Protein AF-A0A0K0DJY9-F1 (afdb_monomer_lite)

InterPro domains:
  IPR000884 Thrombospondin type-1 (TSP1) repeat [PF00090] (16-46)
  IPR000884 Thrombospondin type-1 (TSP1) repeat [PF00090] (65-112)
  IPR000884 Thrombospondin type-1 (TSP1) repeat [PS50092] (61-114)
  IPR000884 Thrombospondin type-1 (TSP1) repeat [SM00209] (15-61)
  IPR000884 Thrombospondin type-1 (TSP1) repeat [SM00209] (64-113)
  IPR036383 Thrombospondin type-1 repeat superfamily [G3DSA:2.20.100.10] (3-60)
  IPR036383 Thrombospondin type-1 repeat superfamily [G3DSA:2.20.100.10] (61-113)
  IPR036383 Thrombospondin type-1 repeat superfamily [SSF82895] (9-56)
  IPR036383 Thrombospondin type-1 repeat superfamily [SSF82895] (61-112)
  IPR052065 Complement and asymmetry regulator [PTHR22906] (10-114)

Organism: Angiostrongylus cantonensis (NCBI:txid6313)

Sequence (121 aa):
LPVECGITCVIPGVWSEWSNWSVCGFLFGSFSQTRIRTCSTIACPGGSFSEARPCVSEQMQAQWGEWGPWSDCSISCGGGTKSRHRICNKACTNCQCLGAAVETQSCNSYPCCEPGPKKRR

pLDDT: mean 83.58, std 13.28, range [43.19, 98.06]

Structure (mmCIF, N/CA/C/O backbone):
data_AF-A0A0K0DJY9-F1
#
_entry.id   AF-A0A0K0DJY9-F1
#
loop_
_atom_site.group_PDB
_atom_site.id
_atom_site.type_symbol
_atom_site.label_atom_id
_atom_site.label_alt_id
_atom_site.label_comp_id
_atom_site.label_asym_id
_atom_site.label_entity_id
_atom_site.label_seq_id
_atom_site.pdbx_PDB_ins_code
_atom_site.Cartn_x
_atom_site.Cartn_y
_atom_site.Cartn_z
_atom_site.occupancy
_atom_site.B_iso_or_equiv
_atom_site.auth_seq_id
_atom_site.auth_comp_id
_atom_site.auth_asym_id
_atom_site.auth_atom_id
_atom_site.pdbx_PDB_model_num
ATOM 1 N N . LEU A 1 1 ? 5.278 -6.627 -58.471 1.00 43.19 1 LEU A N 1
ATOM 2 C CA . LEU A 1 1 ? 5.615 -5.192 -58.619 1.00 43.19 1 LEU A CA 1
ATOM 3 C C . LEU A 1 1 ? 6.926 -4.963 -57.875 1.00 43.19 1 LEU A C 1
ATOM 5 O O . LEU A 1 1 ? 7.035 -5.481 -56.768 1.00 43.19 1 LEU A O 1
ATOM 9 N N . PRO A 1 2 ? 7.944 -4.374 -58.521 1.00 47.91 2 PRO A N 1
ATOM 10 C CA . PRO A 1 2 ? 9.335 -4.470 -58.093 1.00 47.91 2 PRO A CA 1
ATOM 11 C C . PRO A 1 2 ? 9.608 -3.573 -56.883 1.00 47.91 2 PRO A C 1
ATOM 13 O O . PRO A 1 2 ? 9.119 -2.451 -56.802 1.00 47.91 2 PRO A O 1
ATOM 16 N N . VAL A 1 3 ? 10.384 -4.101 -55.942 1.00 51.91 3 VAL A N 1
ATOM 17 C CA . VAL A 1 3 ? 10.936 -3.379 -54.793 1.00 51.91 3 VAL A CA 1
ATOM 18 C C . VAL A 1 3 ? 11.921 -2.333 -55.314 1.00 51.91 3 VAL A C 1
ATOM 20 O O . VAL A 1 3 ? 12.989 -2.686 -55.811 1.00 51.91 3 VAL A O 1
ATOM 23 N N . GLU A 1 4 ? 11.562 -1.052 -55.227 1.00 51.41 4 GLU A N 1
ATOM 24 C CA . GLU A 1 4 ? 12.519 0.035 -55.431 1.00 51.41 4 GLU A CA 1
ATOM 25 C C . GLU A 1 4 ? 13.524 0.031 -54.275 1.00 51.41 4 GLU A C 1
ATOM 27 O O . GLU A 1 4 ? 13.227 0.425 -53.149 1.00 51.41 4 GLU A O 1
ATOM 32 N N . CYS A 1 5 ? 14.727 -0.467 -54.556 1.00 56.12 5 CYS A N 1
ATOM 33 C CA . CYS A 1 5 ? 15.868 -0.395 -53.655 1.00 56.12 5 CYS A CA 1
ATOM 34 C C . CYS A 1 5 ? 16.649 0.887 -53.973 1.00 56.12 5 CYS A C 1
ATOM 36 O O . CYS A 1 5 ? 17.507 0.913 -54.854 1.00 56.12 5 CYS A O 1
ATOM 38 N N . GLY A 1 6 ? 16.305 1.974 -53.283 1.00 54.06 6 GLY A N 1
ATOM 39 C CA . GLY A 1 6 ? 17.045 3.232 -53.326 1.00 54.06 6 GLY A CA 1
ATOM 40 C C . GLY A 1 6 ? 18.276 3.198 -52.414 1.00 54.06 6 GLY A C 1
ATOM 41 O O . GLY A 1 6 ? 18.150 3.324 -51.204 1.00 54.06 6 GLY A O 1
ATOM 42 N N . ILE A 1 7 ? 19.457 3.052 -53.024 1.00 62.75 7 ILE A N 1
ATOM 43 C CA . ILE A 1 7 ? 20.820 3.477 -52.613 1.00 62.75 7 ILE A CA 1
ATOM 44 C C . ILE A 1 7 ? 21.409 2.965 -51.275 1.00 62.75 7 ILE A C 1
ATOM 46 O O . ILE A 1 7 ? 22.631 2.935 -51.149 1.00 62.75 7 ILE A O 1
ATOM 50 N N . THR A 1 8 ? 20.650 2.419 -50.329 1.00 57.34 8 THR A N 1
ATOM 51 C CA . THR A 1 8 ? 21.223 1.633 -49.220 1.00 57.34 8 THR A CA 1
ATOM 52 C C . THR A 1 8 ? 20.372 0.400 -48.938 1.00 57.34 8 THR A C 1
ATOM 54 O O . THR A 1 8 ? 19.204 0.485 -48.568 1.00 57.34 8 THR A O 1
ATOM 57 N N . CYS A 1 9 ? 20.967 -0.785 -49.101 1.00 64.25 9 CYS A N 1
ATOM 58 C CA . CYS A 1 9 ? 20.379 -2.042 -48.644 1.00 64.25 9 CYS A CA 1
ATOM 59 C C . CYS A 1 9 ? 20.466 -2.075 -47.111 1.00 64.25 9 CYS A C 1
ATOM 61 O O . CYS A 1 9 ? 21.381 -2.665 -46.535 1.00 64.25 9 CYS A O 1
ATOM 63 N N . VAL A 1 10 ? 19.573 -1.348 -46.437 1.00 70.00 10 VAL A N 1
ATOM 64 C CA . VAL A 1 10 ? 19.481 -1.385 -44.977 1.00 70.00 10 VAL A CA 1
ATOM 65 C C . VAL A 1 10 ? 18.797 -2.693 -44.613 1.00 70.00 10 VAL A C 1
ATOM 67 O O . VAL A 1 10 ? 17.576 -2.816 -44.677 1.00 70.00 10 VAL A O 1
ATOM 70 N N . ILE A 1 11 ? 19.606 -3.693 -44.271 1.00 76.94 11 ILE A N 1
ATOM 71 C CA . ILE A 1 11 ? 19.103 -4.967 -43.763 1.00 76.94 11 ILE A CA 1
ATOM 72 C C . ILE A 1 11 ? 18.362 -4.670 -42.450 1.00 76.94 11 ILE A C 1
ATOM 74 O O . ILE A 1 11 ? 18.977 -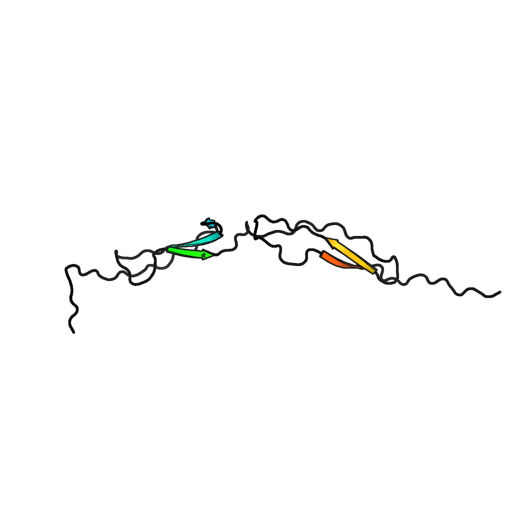4.115 -41.527 1.00 76.94 11 ILE A O 1
ATOM 78 N N . PRO A 1 12 ? 17.059 -5.000 -42.350 1.00 79.69 12 PRO A N 1
ATOM 79 C CA . PRO A 1 12 ? 16.306 -4.772 -41.128 1.00 79.69 12 PRO A CA 1
ATOM 80 C C . PRO A 1 12 ? 16.957 -5.559 -39.992 1.00 79.69 12 PRO A C 1
ATOM 82 O O . PRO A 1 12 ? 17.234 -6.753 -40.112 1.00 79.69 12 PRO A O 1
ATOM 85 N N . GLY A 1 13 ? 17.251 -4.857 -38.904 1.00 85.19 13 GLY A N 1
ATOM 86 C CA . GLY A 1 13 ? 17.864 -5.438 -37.723 1.00 85.19 13 GLY A CA 1
ATOM 87 C C . GLY A 1 13 ? 16.902 -6.350 -36.976 1.00 85.19 13 GLY A C 1
ATOM 88 O O . GLY A 1 13 ? 15.680 -6.262 -37.114 1.00 85.19 13 GLY A O 1
ATOM 89 N N . VAL A 1 14 ? 17.479 -7.207 -36.143 1.00 90.50 14 VAL A N 1
ATOM 90 C CA . VAL A 1 14 ? 16.750 -8.077 -35.225 1.00 90.50 14 VAL A CA 1
ATOM 91 C C . VAL A 1 14 ? 16.930 -7.522 -33.817 1.00 90.50 14 VAL A C 1
ATOM 93 O O . VAL A 1 14 ? 18.031 -7.122 -33.427 1.00 90.50 14 VAL A O 1
ATOM 96 N N . TRP A 1 15 ? 15.835 -7.468 -33.063 1.00 94.06 15 TRP A N 1
ATOM 97 C CA . TRP A 1 15 ? 15.867 -7.082 -31.657 1.00 94.06 15 TRP A CA 1
ATOM 98 C C . TRP A 1 15 ? 16.530 -8.176 -30.818 1.00 94.06 15 TRP A C 1
ATOM 100 O O . TRP A 1 15 ? 16.229 -9.356 -30.990 1.00 94.06 15 TRP A O 1
ATOM 110 N N . SER A 1 16 ? 17.392 -7.781 -29.881 1.00 94.00 16 SER A N 1
ATOM 111 C CA . SER A 1 16 ? 17.840 -8.680 -28.820 1.00 94.00 16 SER A CA 1
ATOM 112 C C . SER A 1 16 ? 16.678 -9.063 -27.901 1.00 94.00 16 SER A C 1
ATOM 114 O O . SER A 1 16 ? 15.646 -8.383 -27.851 1.00 94.00 16 SER A O 1
ATOM 116 N N . GLU A 1 17 ? 16.905 -10.088 -27.080 1.00 94.94 17 GLU A N 1
ATOM 117 C CA . GLU A 1 17 ? 16.091 -10.298 -25.887 1.00 94.94 17 GLU A CA 1
ATOM 118 C C . GLU A 1 17 ? 16.118 -9.055 -24.993 1.00 94.94 17 GLU A C 1
ATOM 120 O O . GLU A 1 17 ? 17.087 -8.282 -24.968 1.00 94.94 17 GLU A O 1
ATOM 125 N N . TRP A 1 18 ? 15.026 -8.860 -24.264 1.00 95.88 18 TRP A N 1
ATOM 126 C CA . TRP A 1 18 ? 14.935 -7.789 -23.286 1.00 95.88 18 TRP A CA 1
ATOM 127 C C . TRP A 1 18 ? 15.866 -8.045 -22.103 1.00 95.88 18 TRP A C 1
ATOM 129 O O . TRP A 1 18 ? 15.994 -9.171 -21.622 1.00 95.88 18 TRP A O 1
ATOM 139 N N . SER A 1 19 ? 16.449 -6.973 -21.568 1.00 95.56 19 SER A N 1
ATOM 140 C CA . SER A 1 19 ? 17.091 -7.024 -20.262 1.00 95.56 19 SER A CA 1
ATOM 141 C C . SER A 1 19 ? 16.078 -7.387 -19.172 1.00 95.56 19 SER A C 1
ATOM 143 O O . SER A 1 19 ? 14.865 -7.192 -19.316 1.00 95.56 19 SER A O 1
ATOM 145 N N . ASN A 1 20 ? 16.593 -7.823 -18.021 1.00 95.38 20 ASN A N 1
ATOM 146 C CA . ASN A 1 20 ? 15.795 -7.831 -16.801 1.00 95.38 20 ASN A CA 1
ATOM 147 C C . ASN A 1 20 ? 15.282 -6.419 -16.484 1.00 95.38 20 ASN A C 1
ATOM 149 O O . ASN A 1 20 ? 15.893 -5.413 -16.866 1.00 95.38 20 ASN A O 1
ATOM 153 N N . TRP A 1 21 ? 14.151 -6.363 -15.783 1.00 91.25 21 TRP A N 1
ATOM 154 C CA . TRP A 1 21 ? 13.616 -5.114 -15.258 1.00 91.25 21 TRP A CA 1
ATOM 155 C C . TRP A 1 21 ? 14.570 -4.529 -14.220 1.00 91.25 21 TRP A C 1
ATOM 157 O O . TRP A 1 21 ? 15.081 -5.248 -13.360 1.00 91.25 21 TRP A O 1
ATOM 167 N N . SER A 1 22 ? 14.788 -3.218 -14.296 1.00 88.81 22 SER A N 1
ATOM 168 C CA . SER A 1 22 ? 15.480 -2.481 -13.249 1.00 88.81 22 SER A CA 1
ATOM 169 C C . SER A 1 22 ? 14.681 -2.497 -11.944 1.00 88.81 22 SER A C 1
ATOM 171 O O . SER A 1 22 ? 13.489 -2.826 -11.906 1.00 88.81 22 SER A O 1
ATOM 173 N N . VAL A 1 23 ? 15.354 -2.149 -10.847 1.00 8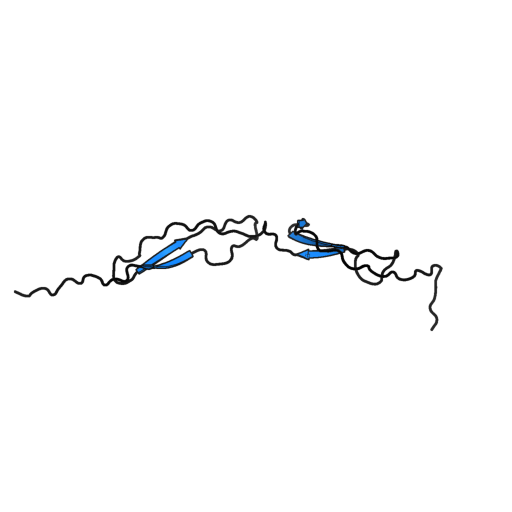3.94 23 VAL A N 1
ATOM 174 C CA . VAL A 1 23 ? 14.686 -1.932 -9.562 1.00 83.94 23 VAL A CA 1
ATOM 175 C C . VAL A 1 23 ? 13.648 -0.814 -9.682 1.00 83.94 23 VAL A C 1
ATOM 177 O O . VAL A 1 23 ? 13.787 0.101 -10.492 1.00 83.94 23 VAL A O 1
ATOM 180 N N . CYS A 1 24 ? 12.593 -0.890 -8.873 1.00 84.81 24 CYS A N 1
ATOM 181 C CA . CYS A 1 24 ? 11.535 0.115 -8.876 1.00 84.81 24 CYS A CA 1
ATOM 182 C C . CYS A 1 24 ? 12.097 1.470 -8.418 1.00 84.81 24 CYS A C 1
ATOM 184 O O . CYS A 1 24 ? 12.499 1.611 -7.263 1.00 84.81 24 CYS A O 1
ATOM 186 N N . GLY A 1 25 ? 12.144 2.446 -9.325 1.00 79.56 25 GLY A N 1
ATOM 187 C CA . GLY A 1 25 ? 12.733 3.763 -9.087 1.00 79.56 25 GLY A CA 1
ATOM 188 C C . GLY A 1 25 ? 11.718 4.889 -9.245 1.00 79.56 25 GLY A C 1
ATOM 189 O O . GLY A 1 25 ? 10.699 4.729 -9.913 1.00 79.56 25 GLY A O 1
ATOM 190 N N . PHE A 1 26 ? 11.992 6.043 -8.638 1.00 71.88 26 PHE A N 1
ATOM 191 C CA . PHE A 1 26 ? 11.164 7.238 -8.795 1.00 71.88 26 PHE A CA 1
ATOM 192 C C . PHE A 1 26 ? 11.596 8.015 -10.044 1.00 71.88 26 PHE A C 1
ATOM 194 O O . PHE A 1 26 ? 12.658 8.636 -10.055 1.00 71.88 26 PHE A O 1
ATOM 201 N N . LEU A 1 27 ? 10.783 7.977 -11.101 1.00 74.06 27 LEU A N 1
ATOM 202 C CA . LEU A 1 27 ? 11.026 8.686 -12.360 1.00 74.06 27 LEU A CA 1
ATOM 203 C C . LEU A 1 27 ? 9.742 9.394 -12.807 1.00 74.06 27 LEU A C 1
ATOM 205 O O . LEU A 1 27 ? 8.655 8.825 -12.762 1.00 74.06 27 LEU A O 1
ATOM 209 N N . PHE A 1 28 ? 9.861 10.649 -13.248 1.00 67.00 28 PHE A N 1
ATOM 210 C CA . PHE A 1 28 ? 8.730 11.448 -13.749 1.00 67.00 28 PHE A CA 1
ATOM 211 C C . PHE A 1 28 ? 7.523 11.496 -12.791 1.00 67.00 28 PHE A C 1
ATOM 213 O O . PHE A 1 28 ? 6.374 11.370 -13.205 1.00 67.00 28 PHE A O 1
ATOM 220 N N . GLY A 1 29 ? 7.778 11.646 -11.487 1.00 67.06 29 GLY A N 1
ATOM 221 C CA . GLY A 1 29 ? 6.719 11.795 -10.482 1.00 67.06 29 GLY A CA 1
ATOM 222 C C . GLY A 1 29 ? 6.000 10.501 -10.086 1.00 67.06 29 GLY A C 1
ATOM 223 O O . GLY A 1 29 ? 5.091 10.551 -9.260 1.00 67.06 29 GLY A O 1
ATOM 224 N N . SER A 1 30 ? 6.393 9.346 -10.634 1.00 72.75 30 SER A N 1
ATOM 225 C CA . SER A 1 30 ? 5.816 8.042 -10.293 1.00 72.75 30 SER A CA 1
ATOM 226 C C . SER A 1 30 ? 6.893 6.966 -10.156 1.00 72.75 30 SER A C 1
ATOM 228 O O . SER A 1 30 ? 8.017 7.110 -10.637 1.00 72.75 30 SER A O 1
ATOM 230 N N . PHE A 1 31 ? 6.571 5.881 -9.457 1.00 77.88 31 PHE A N 1
ATOM 231 C CA . PHE A 1 31 ? 7.472 4.739 -9.375 1.00 77.88 31 PHE A CA 1
ATOM 232 C C . PHE A 1 31 ? 7.348 3.888 -10.641 1.00 77.88 31 PHE A C 1
ATOM 234 O O . PHE A 1 31 ? 6.263 3.404 -10.975 1.00 77.88 31 PHE A O 1
ATOM 241 N N . SER A 1 32 ? 8.459 3.706 -11.352 1.00 86.81 32 SER A N 1
ATOM 242 C CA . SER A 1 32 ? 8.521 2.897 -12.568 1.00 86.81 32 SER A CA 1
ATOM 243 C C . SER A 1 32 ? 9.771 2.022 -12.613 1.00 86.81 32 SER A C 1
ATOM 245 O O . SER A 1 32 ? 10.815 2.337 -12.043 1.00 86.81 32 SER A O 1
ATOM 247 N N . GLN A 1 33 ? 9.627 0.879 -13.278 1.00 89.94 33 GLN A N 1
ATOM 248 C CA . GLN A 1 33 ? 10.730 0.011 -13.678 1.00 89.94 33 GLN A CA 1
ATOM 249 C C . GLN A 1 33 ? 10.953 0.202 -15.167 1.00 89.94 33 GLN A C 1
ATOM 251 O O . GLN A 1 33 ? 10.000 0.387 -15.927 1.00 89.94 33 GLN A O 1
ATOM 256 N N . THR A 1 34 ? 12.204 0.098 -15.582 1.00 91.69 34 THR A N 1
ATOM 257 C CA . THR A 1 34 ? 12.618 0.215 -16.977 1.00 91.69 34 THR A CA 1
ATOM 258 C C . THR A 1 34 ? 13.406 -1.013 -17.402 1.00 91.69 34 THR A C 1
ATOM 260 O O . THR A 1 34 ? 14.097 -1.641 -16.599 1.00 91.69 34 THR A O 1
ATOM 263 N N . ARG A 1 35 ? 13.303 -1.370 -18.676 1.00 94.62 35 ARG A N 1
ATOM 264 C CA . ARG A 1 35 ? 14.158 -2.378 -19.305 1.00 94.62 35 ARG A CA 1
ATOM 265 C C . ARG A 1 35 ? 14.569 -1.917 -20.690 1.00 94.62 35 ARG A C 1
ATOM 267 O O . ARG A 1 35 ? 13.891 -1.084 -21.295 1.00 94.62 35 ARG A O 1
ATOM 274 N N . ILE A 1 36 ? 15.672 -2.464 -21.183 1.00 94.94 36 ILE A N 1
ATOM 275 C CA . ILE A 1 36 ? 16.244 -2.098 -22.478 1.00 94.94 36 ILE A CA 1
ATOM 276 C C . ILE A 1 36 ? 16.525 -3.331 -23.333 1.00 94.94 36 ILE A C 1
ATOM 278 O O . ILE A 1 36 ? 16.693 -4.436 -22.821 1.00 94.94 36 ILE A O 1
ATOM 282 N N . ARG A 1 37 ? 16.589 -3.130 -24.644 1.00 94.88 37 ARG A N 1
ATOM 283 C CA . ARG A 1 37 ? 17.047 -4.109 -25.636 1.00 94.88 37 ARG A CA 1
ATOM 284 C C . ARG A 1 37 ? 17.872 -3.396 -26.699 1.00 94.88 37 ARG A C 1
ATOM 286 O O . ARG A 1 37 ? 17.723 -2.188 -26.886 1.00 94.88 37 ARG A O 1
ATOM 293 N N . THR A 1 38 ? 18.721 -4.123 -27.409 1.00 93.31 38 THR A N 1
ATOM 294 C CA . THR A 1 38 ? 19.553 -3.564 -28.480 1.00 93.31 38 THR A CA 1
ATOM 295 C C . THR A 1 38 ? 19.067 -4.030 -29.846 1.00 93.31 38 THR A C 1
ATOM 297 O O . THR A 1 38 ? 18.482 -5.103 -29.991 1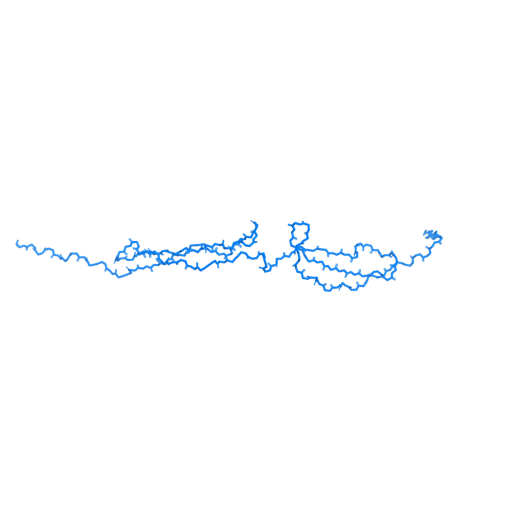.00 93.31 38 THR A O 1
ATOM 300 N N . CYS A 1 39 ? 19.274 -3.189 -30.857 1.00 92.94 39 CYS A N 1
ATOM 301 C CA . CYS A 1 39 ? 19.057 -3.559 -32.250 1.00 92.94 39 CYS A CA 1
ATOM 302 C C . CYS A 1 39 ? 20.396 -4.006 -32.842 1.00 92.94 39 CYS A C 1
ATOM 304 O O . CYS A 1 39 ? 21.416 -3.353 -32.619 1.00 92.94 39 CYS A O 1
ATOM 306 N N . SER A 1 40 ? 20.401 -5.110 -33.591 1.00 90.19 40 SER A N 1
ATOM 307 C CA . SER A 1 40 ? 21.616 -5.603 -34.252 1.00 90.19 40 SER A CA 1
ATOM 308 C C . SER A 1 40 ? 22.126 -4.674 -35.363 1.00 90.19 40 SER A C 1
ATOM 310 O O . SER A 1 40 ? 23.289 -4.758 -35.752 1.00 90.19 40 SER A O 1
ATOM 312 N N . THR A 1 41 ? 21.267 -3.792 -35.876 1.00 85.50 41 THR A N 1
ATOM 313 C CA . THR A 1 41 ? 21.602 -2.760 -36.863 1.00 85.50 41 THR A CA 1
ATOM 314 C C . THR A 1 41 ? 21.052 -1.401 -36.417 1.00 85.50 41 THR A C 1
ATOM 316 O O . THR A 1 41 ? 20.585 -1.231 -35.293 1.00 85.50 41 THR A O 1
ATOM 319 N N . ILE A 1 42 ? 21.107 -0.403 -37.295 1.00 81.06 42 ILE A N 1
ATOM 320 C CA . ILE A 1 42 ? 20.580 0.941 -37.025 1.00 81.06 42 ILE A CA 1
ATOM 321 C C . ILE A 1 42 ? 19.055 1.052 -37.197 1.00 81.06 42 ILE A C 1
ATOM 323 O O . ILE A 1 42 ? 18.482 2.071 -36.821 1.00 81.06 42 ILE A O 1
ATOM 327 N N . ALA A 1 43 ? 18.392 0.039 -37.769 1.00 84.50 43 ALA A N 1
ATOM 328 C CA . ALA A 1 43 ? 16.967 0.090 -38.091 1.00 84.50 43 ALA A CA 1
ATOM 329 C C . ALA A 1 43 ? 16.288 -1.260 -37.824 1.00 84.50 43 ALA A C 1
ATOM 331 O O . ALA A 1 43 ? 16.372 -2.179 -38.638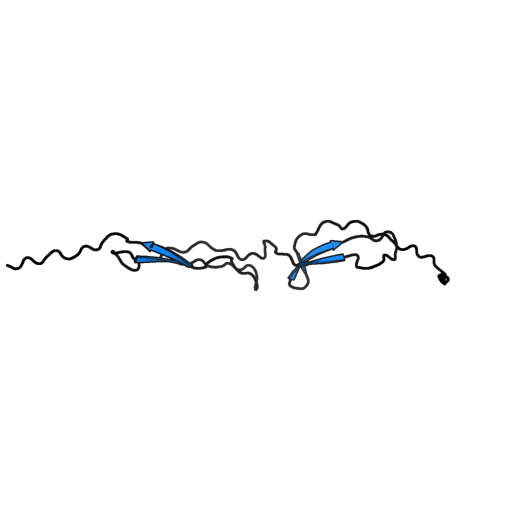 1.00 84.50 43 ALA A O 1
ATOM 332 N N . CYS A 1 44 ? 15.585 -1.365 -36.695 1.00 88.00 44 CYS A N 1
ATOM 333 C CA . CYS A 1 44 ? 14.733 -2.509 -36.373 1.00 88.00 44 CYS A CA 1
ATOM 334 C C . CYS A 1 44 ? 13.253 -2.152 -36.608 1.00 88.00 44 CYS A C 1
ATOM 336 O O . CYS A 1 44 ? 12.820 -1.063 -36.219 1.00 88.00 44 CYS A O 1
ATOM 338 N N . PRO A 1 45 ? 12.455 -3.045 -37.217 1.00 85.31 45 PRO A N 1
ATOM 339 C CA . PRO A 1 45 ? 11.041 -2.790 -37.454 1.00 85.31 45 PRO A CA 1
ATOM 340 C C . PRO A 1 45 ? 10.261 -2.789 -36.134 1.00 85.31 45 PRO A C 1
ATOM 342 O O . PRO A 1 45 ? 10.313 -3.752 -35.372 1.00 85.31 45 PRO A O 1
ATOM 345 N N . GLY A 1 46 ? 9.504 -1.715 -35.899 1.00 81.69 46 GLY A N 1
ATOM 346 C CA . GLY A 1 46 ? 8.533 -1.607 -34.810 1.00 81.69 46 GLY A CA 1
ATOM 347 C C . GLY A 1 46 ? 9.130 -1.504 -33.396 1.00 81.69 46 GLY A C 1
ATOM 348 O O . GLY A 1 46 ? 9.935 -2.322 -32.948 1.00 81.69 46 GLY A O 1
ATOM 349 N N . GLY A 1 47 ? 8.644 -0.520 -32.640 1.00 83.31 47 GLY A N 1
ATOM 350 C CA . GLY A 1 47 ? 8.905 -0.381 -31.206 1.00 83.31 47 GLY A CA 1
ATOM 351 C C . GLY A 1 47 ? 10.167 0.403 -30.842 1.00 83.31 47 GLY A C 1
ATOM 352 O O . GLY A 1 47 ? 10.863 0.955 -31.689 1.00 83.31 47 GLY A O 1
ATOM 353 N N . SER A 1 48 ? 10.431 0.471 -29.539 1.00 89.25 48 SER A N 1
ATOM 354 C CA . SER A 1 48 ? 11.522 1.231 -28.924 1.00 89.25 48 SER A CA 1
ATOM 355 C C . SER A 1 48 ? 12.609 0.310 -28.356 1.00 89.25 48 SER A C 1
ATOM 357 O O . SER A 1 48 ? 12.387 -0.882 -28.116 1.00 89.25 48 SER A O 1
ATOM 359 N N . PHE A 1 49 ? 13.793 0.879 -28.113 1.00 92.44 49 PHE A N 1
ATOM 360 C CA . PHE A 1 49 ? 14.892 0.214 -27.396 1.00 92.44 49 PHE A CA 1
ATOM 361 C C . PHE A 1 49 ? 14.685 0.194 -25.871 1.00 92.44 49 PHE A C 1
ATOM 363 O O . PHE A 1 49 ? 15.429 -0.471 -25.158 1.00 92.44 49 PHE A O 1
ATOM 370 N N . SER A 1 50 ? 13.692 0.936 -25.372 1.00 92.75 50 SER A N 1
ATOM 371 C CA . SER A 1 50 ? 13.394 1.117 -23.951 1.00 92.75 50 SER A CA 1
ATOM 372 C C . SER A 1 50 ? 11.899 0.971 -23.698 1.00 92.75 50 SER A C 1
ATOM 374 O O . SER A 1 50 ? 11.081 1.463 -24.481 1.00 92.75 50 SER A O 1
ATOM 376 N N . GLU A 1 51 ? 11.557 0.307 -22.601 1.00 92.88 51 GLU A N 1
ATOM 377 C CA . GLU A 1 51 ? 10.193 0.134 -22.114 1.00 92.88 51 GLU A CA 1
ATOM 378 C C . GLU A 1 51 ? 10.137 0.481 -20.625 1.00 92.88 51 GLU A C 1
ATOM 380 O O . GLU A 1 51 ? 11.041 0.133 -19.860 1.00 92.88 51 GLU A O 1
ATOM 385 N N . ALA A 1 52 ? 9.061 1.153 -20.216 1.00 90.38 52 ALA A N 1
ATOM 386 C CA . ALA A 1 52 ? 8.802 1.516 -18.832 1.00 90.38 52 ALA A CA 1
ATOM 387 C C . ALA A 1 52 ? 7.429 1.000 -18.400 1.00 90.38 52 ALA A C 1
ATOM 389 O O . ALA A 1 52 ? 6.467 1.063 -19.166 1.00 90.38 52 ALA A O 1
ATOM 390 N N . ARG A 1 53 ? 7.329 0.535 -17.154 1.00 88.81 53 ARG A N 1
ATOM 391 C CA . ARG A 1 53 ? 6.055 0.151 -16.540 1.00 88.81 53 ARG A CA 1
ATOM 392 C C . ARG A 1 53 ? 5.949 0.677 -15.109 1.00 88.81 53 ARG A C 1
ATOM 394 O O . ARG A 1 53 ? 6.978 0.771 -14.432 1.00 88.81 53 ARG A O 1
ATOM 401 N N . PRO A 1 54 ? 4.736 0.985 -14.623 1.00 85.25 54 PRO A N 1
ATOM 402 C CA . PRO A 1 54 ? 4.534 1.333 -13.224 1.00 85.25 54 PRO A CA 1
ATOM 403 C C . PRO A 1 54 ? 4.877 0.149 -12.315 1.00 85.25 54 PRO A C 1
ATOM 405 O O . PRO A 1 54 ? 4.685 -1.015 -12.677 1.00 85.25 54 PRO A O 1
ATOM 408 N N . CYS A 1 55 ? 5.380 0.450 -11.123 1.00 80.06 55 CYS A N 1
ATOM 409 C CA . CYS A 1 55 ? 5.704 -0.539 -10.101 1.00 80.06 55 CYS A CA 1
ATOM 410 C C . CYS A 1 55 ? 5.339 -0.028 -8.709 1.00 80.06 55 CYS A C 1
ATOM 412 O O . CYS A 1 55 ? 5.284 1.175 -8.466 1.00 80.06 55 CYS A O 1
ATOM 414 N N . VAL A 1 56 ? 5.124 -0.960 -7.781 1.00 70.44 56 VAL A N 1
ATOM 415 C CA . VAL A 1 56 ? 4.965 -0.651 -6.359 1.00 70.44 56 VAL A CA 1
ATOM 416 C C . VAL A 1 56 ? 6.300 -0.945 -5.683 1.00 70.44 56 VAL A C 1
ATOM 418 O O . VAL A 1 56 ? 6.720 -2.099 -5.624 1.00 70.44 56 VAL A O 1
ATOM 421 N N . SER A 1 57 ? 6.995 0.099 -5.231 1.00 65.81 57 SER A N 1
ATOM 422 C CA . SER A 1 57 ? 8.185 -0.052 -4.385 1.00 65.81 57 SER A CA 1
ATOM 423 C C . SER A 1 57 ? 7.753 -0.362 -2.952 1.00 65.81 57 SER A C 1
ATOM 425 O O . SER A 1 57 ? 6.714 0.125 -2.508 1.00 65.81 57 SER A O 1
ATOM 427 N N . GLU A 1 58 ? 8.565 -1.097 -2.191 1.00 56.97 58 GLU A N 1
ATOM 428 C CA . GLU A 1 58 ? 8.354 -1.235 -0.741 1.00 56.97 58 GLU A CA 1
ATOM 429 C C . GLU A 1 58 ? 8.427 0.119 -0.020 1.00 56.97 58 GLU A C 1
ATOM 431 O O . GLU A 1 58 ? 7.729 0.342 0.964 1.00 56.97 58 GLU A O 1
ATOM 436 N N . GLN A 1 59 ? 9.160 1.087 -0.583 1.00 57.84 59 GLN A N 1
ATOM 437 C CA . GLN A 1 59 ? 9.168 2.479 -0.113 1.00 57.84 59 GLN A CA 1
ATOM 438 C C . GLN A 1 59 ? 7.834 3.212 -0.353 1.00 57.84 59 GLN A C 1
ATOM 440 O O . GLN A 1 59 ? 7.627 4.314 0.148 1.00 57.84 59 GLN A O 1
ATOM 445 N N . MET A 1 60 ? 6.928 2.605 -1.120 1.00 58.94 60 MET A N 1
ATOM 446 C CA . MET A 1 60 ? 5.596 3.109 -1.445 1.00 58.94 60 MET A CA 1
ATOM 447 C C . MET A 1 60 ? 4.492 2.320 -0.721 1.00 58.94 60 MET A C 1
ATOM 449 O O . MET A 1 60 ? 3.313 2.425 -1.060 1.00 58.94 60 MET A O 1
ATOM 453 N N . GLN A 1 61 ? 4.843 1.519 0.285 1.00 65.38 61 GLN A N 1
ATOM 454 C CA . GLN A 1 61 ? 3.852 0.880 1.138 1.00 65.38 61 GLN A CA 1
ATOM 455 C C . GLN A 1 61 ? 3.615 1.754 2.365 1.00 65.38 61 GLN A C 1
ATOM 457 O O . GLN A 1 61 ? 4.525 2.031 3.144 1.00 65.38 61 GLN A O 1
ATOM 462 N N . ALA A 1 62 ? 2.374 2.212 2.541 1.00 76.62 62 ALA A N 1
ATOM 463 C CA . ALA A 1 62 ? 1.985 2.744 3.834 1.00 76.62 62 ALA A CA 1
ATOM 464 C C . ALA A 1 62 ? 1.903 1.570 4.809 1.00 76.62 62 ALA A C 1
ATOM 466 O O . ALA A 1 62 ? 1.220 0.576 4.548 1.00 76.62 62 ALA A O 1
ATOM 467 N N . GLN A 1 63 ? 2.622 1.687 5.915 1.00 84.31 63 GLN A N 1
ATOM 468 C CA . GLN A 1 63 ? 2.674 0.650 6.929 1.00 84.31 63 GLN A CA 1
ATOM 469 C C . GLN A 1 63 ? 1.749 1.020 8.076 1.00 84.31 63 GLN A C 1
ATOM 471 O O . GLN A 1 63 ? 1.624 2.184 8.462 1.00 84.31 63 GLN A O 1
ATOM 476 N N . TRP A 1 64 ? 1.087 0.017 8.637 1.00 90.25 64 TRP A N 1
ATOM 477 C CA . TRP A 1 64 ? 0.379 0.215 9.888 1.00 90.25 64 TRP A CA 1
ATOM 478 C C . TRP A 1 64 ? 1.390 0.449 11.005 1.00 90.25 64 TRP A C 1
ATOM 480 O O . TRP A 1 64 ? 2.323 -0.333 11.172 1.00 90.25 64 TRP A O 1
ATOM 490 N N . GLY A 1 65 ? 1.184 1.513 11.775 1.00 91.19 65 GLY A N 1
ATOM 491 C CA . GLY A 1 65 ? 1.795 1.638 13.088 1.00 91.19 65 GLY A CA 1
ATOM 492 C C . GLY A 1 65 ? 1.256 0.576 14.045 1.00 91.19 65 GLY A C 1
ATOM 493 O O . GLY A 1 65 ? 0.340 -0.190 13.717 1.00 91.19 65 GLY A O 1
ATOM 494 N N . GLU A 1 66 ? 1.815 0.549 15.250 1.00 94.62 66 GLU A N 1
ATOM 495 C CA . GLU A 1 66 ? 1.324 -0.336 16.298 1.00 94.62 66 GLU A CA 1
ATOM 496 C C . GLU A 1 66 ? -0.146 -0.051 16.626 1.00 94.62 66 GLU A C 1
ATOM 498 O O . GLU A 1 66 ? -0.652 1.070 16.493 1.00 94.62 66 GLU A O 1
ATOM 503 N N . TRP A 1 67 ? -0.847 -1.101 17.048 1.00 96.88 67 TRP A N 1
ATOM 504 C CA . TRP A 1 67 ? -2.184 -0.945 17.591 1.00 96.88 67 TRP A CA 1
ATOM 505 C C . TRP A 1 67 ? -2.119 -0.175 18.904 1.00 96.88 67 TRP A C 1
ATOM 507 O O . TRP A 1 67 ? -1.379 -0.542 19.814 1.00 96.88 67 TRP A O 1
ATOM 517 N N . GLY A 1 68 ? -2.960 0.847 19.019 1.00 97.19 68 GLY A N 1
ATOM 518 C CA . GLY A 1 68 ? -3.249 1.477 20.293 1.00 97.19 68 GLY A CA 1
ATOM 519 C C . GLY A 1 68 ? -3.900 0.498 21.278 1.00 97.19 68 GLY A C 1
ATOM 520 O O . GLY A 1 68 ? -4.322 -0.606 20.900 1.00 97.19 68 GLY A O 1
ATOM 521 N N . PRO A 1 69 ? -4.008 0.901 22.553 1.00 97.25 69 PRO A N 1
ATOM 522 C CA . PRO A 1 69 ? -4.666 0.088 23.562 1.00 97.25 69 PRO A CA 1
ATOM 523 C C . PRO A 1 69 ? -6.137 -0.150 23.204 1.00 97.25 69 PRO A C 1
ATOM 525 O O . PRO A 1 69 ? -6.772 0.635 22.494 1.00 97.25 69 PRO A O 1
ATOM 528 N N . TRP A 1 70 ? -6.685 -1.249 23.719 1.00 97.81 70 TRP A N 1
ATOM 529 C CA . TRP A 1 70 ? -8.127 -1.466 23.698 1.00 97.81 70 TRP A CA 1
ATOM 530 C C . TRP A 1 70 ? -8.826 -0.426 24.570 1.00 97.81 70 TRP A C 1
ATOM 532 O O . TRP A 1 70 ? -8.358 -0.125 25.666 1.00 97.81 70 TRP A O 1
ATOM 542 N N . SER A 1 71 ? -9.963 0.077 24.099 1.00 97.44 71 SER A N 1
ATOM 543 C CA . SER A 1 71 ? -10.892 0.841 24.920 1.00 97.44 71 SER A CA 1
ATOM 544 C C . SER A 1 71 ? -11.433 -0.016 26.061 1.00 97.44 71 SER A C 1
ATOM 546 O O . SER A 1 71 ? -11.431 -1.253 25.996 1.00 97.44 71 SER A O 1
ATOM 548 N N . ASP A 1 72 ? -12.008 0.653 27.053 1.00 96.94 72 ASP A N 1
ATOM 549 C CA . ASP A 1 72 ? -12.869 -0.017 28.015 1.00 96.94 72 ASP A CA 1
ATOM 550 C C . ASP A 1 72 ? -14.036 -0.709 27.304 1.00 96.94 72 ASP A C 1
ATOM 552 O O . ASP A 1 72 ? -14.460 -0.331 26.202 1.00 96.94 72 ASP A O 1
ATOM 556 N N . CYS A 1 73 ? -14.538 -1.766 27.938 1.00 96.94 73 CYS A N 1
ATOM 557 C CA . CYS A 1 73 ? -15.733 -2.435 27.460 1.00 96.94 73 CYS A CA 1
ATOM 558 C C . CYS A 1 73 ? -16.938 -1.512 27.655 1.00 96.94 73 CYS A C 1
ATOM 560 O O . CYS A 1 73 ? -17.127 -0.964 28.738 1.00 96.94 73 CYS A O 1
ATOM 562 N N . SER A 1 74 ? -17.775 -1.385 26.627 1.00 96.69 74 SER A N 1
ATOM 563 C CA . SER A 1 74 ? -18.987 -0.548 26.663 1.00 96.69 74 SER A CA 1
ATOM 564 C C . SER A 1 74 ? -19.933 -0.869 27.820 1.00 96.69 74 SER A C 1
ATOM 566 O O . SER A 1 74 ? -20.600 0.032 28.322 1.00 96.69 74 SER A O 1
ATOM 568 N N . ILE A 1 75 ? -19.985 -2.130 28.257 1.00 93.31 75 ILE A N 1
ATOM 569 C CA . ILE A 1 75 ? -20.748 -2.551 29.432 1.00 93.31 75 ILE A CA 1
ATOM 570 C C . ILE A 1 75 ? -19.934 -3.506 30.294 1.00 93.31 75 ILE A C 1
ATOM 572 O O . ILE A 1 75 ? -19.083 -4.253 29.811 1.00 93.31 75 ILE A O 1
ATOM 576 N N . SER A 1 76 ? -20.209 -3.489 31.594 1.00 93.50 76 SER A N 1
ATOM 577 C CA . SER A 1 76 ? -19.508 -4.293 32.593 1.00 93.50 76 SER A CA 1
ATOM 578 C C . SER A 1 76 ? -20.094 -5.689 32.788 1.00 93.50 76 SER A C 1
ATOM 580 O O . SER A 1 76 ? -19.571 -6.417 33.614 1.00 93.50 76 SER A O 1
ATOM 582 N N . CYS A 1 77 ? -21.164 -6.077 32.094 1.00 91.56 77 CYS A N 1
ATOM 583 C CA . CYS A 1 77 ? -21.761 -7.416 32.127 1.00 91.56 77 CYS A CA 1
ATOM 584 C C . CYS A 1 77 ? -22.783 -7.545 30.989 1.00 91.56 77 CYS A C 1
ATOM 586 O O . CYS A 1 77 ? -23.197 -6.540 30.421 1.00 91.56 77 CYS A O 1
ATOM 588 N N . GLY A 1 78 ? -23.210 -8.763 30.662 1.00 91.62 78 GLY A N 1
ATOM 589 C CA . GLY A 1 78 ? -24.245 -9.027 29.657 1.00 91.62 78 GLY A CA 1
ATOM 590 C C . GLY A 1 78 ? -23.762 -8.986 28.203 1.00 91.62 78 GLY A C 1
ATOM 591 O O . GLY A 1 78 ? -24.581 -9.122 27.301 1.00 91.62 78 GLY A O 1
ATOM 592 N N . GLY A 1 79 ? -22.452 -8.852 27.970 1.00 94.88 79 GLY A N 1
ATOM 593 C CA . GLY A 1 79 ? -21.835 -8.825 26.643 1.00 94.88 79 GLY A CA 1
ATOM 594 C C . GLY A 1 79 ? -21.746 -7.425 26.034 1.00 94.88 79 GLY A C 1
ATOM 595 O O . GLY A 1 79 ? -22.698 -6.926 25.445 1.00 94.88 79 GLY A O 1
ATOM 596 N N . GLY A 1 80 ? -20.570 -6.810 26.129 1.00 95.69 80 GLY A N 1
ATOM 597 C CA . GLY A 1 80 ? -20.241 -5.538 25.491 1.00 95.69 80 GLY A CA 1
ATOM 598 C C . GLY A 1 80 ? -19.263 -5.671 24.334 1.00 95.69 80 GLY A C 1
ATOM 599 O O . GLY A 1 80 ? -18.827 -6.759 23.960 1.00 95.69 80 GLY A O 1
ATOM 600 N N . THR A 1 81 ? -18.871 -4.525 23.795 1.00 97.38 81 THR A N 1
ATOM 601 C CA . THR A 1 81 ? -17.799 -4.381 22.804 1.00 97.38 81 THR A CA 1
ATOM 602 C C . THR A 1 81 ? -16.726 -3.413 23.280 1.00 97.38 81 THR A C 1
ATOM 604 O O . THR A 1 81 ? -17.031 -2.416 23.939 1.00 97.38 81 THR A O 1
ATOM 607 N N . LYS A 1 82 ? -15.484 -3.693 22.890 1.00 97.81 82 LYS A N 1
ATOM 608 C CA . LYS A 1 82 ? -14.323 -2.809 23.003 1.00 97.81 82 LYS A CA 1
ATOM 609 C C . LYS A 1 82 ? -13.694 -2.624 21.628 1.00 97.81 82 LYS A C 1
ATOM 611 O O . LYS A 1 82 ? -13.802 -3.508 20.774 1.00 97.81 82 LYS A O 1
ATOM 616 N N . SER A 1 83 ? -13.023 -1.503 21.411 1.00 97.81 83 SER A N 1
ATOM 617 C CA . SER A 1 83 ? -12.357 -1.197 20.145 1.00 97.81 83 SER A CA 1
ATOM 618 C C . SER A 1 83 ? -10.929 -0.726 20.352 1.00 97.81 83 SER A C 1
ATOM 620 O O . SER A 1 83 ? -10.596 -0.170 21.392 1.00 97.81 83 SER A O 1
ATOM 622 N N . ARG A 1 84 ? -10.079 -0.932 19.351 1.00 98.06 84 ARG A N 1
ATOM 623 C CA . ARG A 1 84 ? -8.743 -0.335 19.283 1.00 98.06 84 ARG A CA 1
ATOM 624 C C . ARG A 1 84 ? -8.504 0.278 17.913 1.00 98.06 84 ARG A C 1
ATOM 626 O O . ARG A 1 84 ? -9.135 -0.113 16.931 1.00 98.06 84 ARG A O 1
ATOM 633 N N . HIS A 1 85 ? -7.577 1.226 17.860 1.00 97.19 85 HIS A N 1
ATOM 634 C CA . HIS A 1 85 ? -7.237 1.980 16.656 1.00 97.19 85 HIS A CA 1
ATOM 635 C C . HIS A 1 85 ? -5.745 1.867 16.359 1.00 97.19 85 HIS A C 1
ATOM 637 O O . HIS A 1 85 ? -4.940 1.743 17.277 1.00 97.19 85 HIS A O 1
ATOM 643 N N . ARG A 1 86 ? -5.371 1.939 15.084 1.00 96.38 86 ARG A N 1
ATOM 644 C CA . ARG A 1 86 ? -3.977 2.047 14.633 1.00 96.38 86 ARG A CA 1
ATOM 645 C C . ARG A 1 86 ? -3.844 3.167 13.614 1.00 96.38 86 ARG A C 1
ATOM 647 O O . ARG A 1 86 ? -4.794 3.477 12.895 1.00 96.38 86 ARG A O 1
ATOM 654 N N . ILE A 1 87 ? -2.661 3.763 13.542 1.00 92.06 87 ILE A N 1
ATOM 655 C CA . ILE A 1 87 ? -2.379 4.873 12.629 1.00 92.06 87 ILE A CA 1
ATOM 656 C C . ILE A 1 87 ? -1.700 4.329 11.373 1.00 92.06 87 ILE A C 1
ATOM 658 O O . ILE A 1 87 ? -0.845 3.450 11.446 1.00 92.06 87 ILE A O 1
ATOM 662 N N . CYS A 1 88 ? -2.103 4.836 10.209 1.00 88.94 88 CYS A N 1
ATOM 663 C CA . CYS A 1 88 ? -1.464 4.504 8.944 1.00 88.94 88 CYS A CA 1
ATOM 664 C C . CYS A 1 88 ? -0.266 5.433 8.709 1.00 88.94 88 CYS A C 1
ATOM 666 O O . CYS A 1 88 ? -0.448 6.622 8.435 1.00 88.94 88 CYS A O 1
ATOM 668 N N . ASN A 1 89 ? 0.946 4.889 8.792 1.00 86.69 89 ASN A N 1
ATOM 669 C CA . ASN A 1 89 ? 2.183 5.617 8.546 1.00 86.69 89 ASN A CA 1
ATOM 670 C C . ASN A 1 89 ? 2.435 5.670 7.038 1.00 86.69 89 ASN A C 1
ATOM 672 O O . ASN A 1 89 ? 2.875 4.700 6.415 1.00 86.69 89 ASN A O 1
ATOM 676 N N . LYS A 1 90 ? 2.108 6.811 6.430 1.00 77.25 90 LYS A N 1
ATOM 677 C CA . LYS A 1 90 ? 2.259 7.026 4.990 1.00 77.25 90 LYS A CA 1
ATOM 678 C C . LYS A 1 90 ? 3.663 7.535 4.671 1.00 77.25 90 LYS A C 1
ATOM 680 O O . LYS A 1 90 ? 4.003 8.655 5.032 1.00 77.25 90 LYS A O 1
ATOM 685 N N . ALA A 1 91 ? 4.436 6.744 3.930 1.00 70.31 91 ALA A N 1
ATOM 686 C CA . ALA A 1 91 ? 5.715 7.174 3.359 1.00 70.31 91 ALA A CA 1
ATOM 687 C C . ALA A 1 91 ? 5.551 7.991 2.059 1.00 70.31 91 ALA A C 1
ATOM 689 O O . ALA A 1 91 ? 6.511 8.582 1.572 1.00 70.31 91 ALA A O 1
ATOM 690 N N . CYS A 1 92 ? 4.341 8.040 1.486 1.00 66.69 92 CYS A N 1
ATOM 691 C CA . CYS A 1 92 ? 4.055 8.816 0.283 1.00 66.69 92 CYS A CA 1
ATOM 692 C C . CYS A 1 92 ? 2.625 9.377 0.262 1.00 66.69 92 CYS A C 1
ATOM 694 O O . CYS A 1 92 ? 1.721 8.840 0.907 1.00 66.69 92 CYS A O 1
ATOM 696 N N . THR A 1 93 ? 2.406 10.431 -0.532 1.00 67.38 93 THR A N 1
ATOM 697 C CA . THR A 1 93 ? 1.124 11.155 -0.640 1.00 67.38 93 THR A CA 1
ATOM 698 C C . THR A 1 93 ? -0.041 10.267 -1.089 1.00 67.38 93 THR A C 1
ATOM 700 O O . THR A 1 93 ? -1.149 10.402 -0.577 1.00 67.38 93 THR A O 1
ATOM 703 N N . ASN A 1 94 ? 0.215 9.314 -1.991 1.00 66.69 94 ASN A N 1
ATOM 704 C CA . ASN A 1 94 ? -0.811 8.436 -2.570 1.00 66.69 94 ASN A CA 1
ATOM 705 C C . ASN A 1 94 ? -0.818 7.018 -1.971 1.00 66.69 94 ASN A C 1
ATOM 707 O O . ASN A 1 94 ? -1.521 6.140 -2.466 1.00 66.69 94 ASN A O 1
ATOM 711 N N . CYS A 1 95 ? -0.047 6.780 -0.909 1.00 72.25 95 CYS A N 1
ATOM 712 C CA . CYS A 1 95 ? 0.047 5.478 -0.264 1.00 72.25 95 CYS A CA 1
ATOM 713 C C . CYS A 1 95 ? -1.136 5.264 0.694 1.00 72.25 95 CYS A C 1
ATOM 715 O O . CYS A 1 95 ? -1.531 6.173 1.435 1.00 72.25 95 CYS A O 1
ATOM 717 N N . GLN A 1 96 ? -1.678 4.046 0.722 1.00 76.12 96 GLN A N 1
ATOM 718 C CA . GLN A 1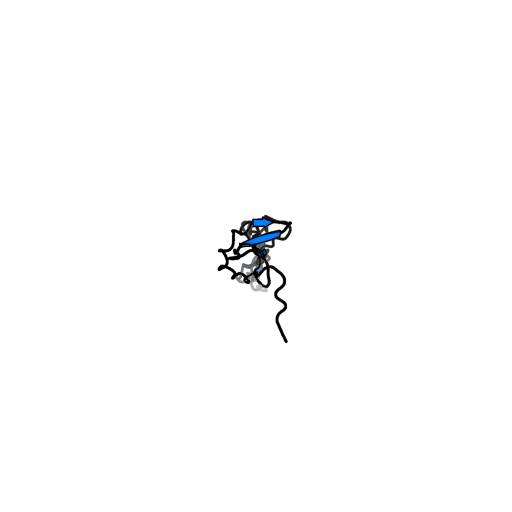 96 ? -2.767 3.648 1.619 1.00 76.12 96 GLN A CA 1
ATOM 719 C C . GLN A 1 96 ? -2.412 2.347 2.336 1.00 76.12 96 GLN A C 1
ATOM 721 O O . GLN A 1 96 ? -1.822 1.450 1.738 1.00 76.12 96 GLN A O 1
ATOM 726 N N . CYS A 1 97 ? -2.756 2.251 3.621 1.00 83.25 97 CYS A N 1
ATOM 727 C CA . CYS A 1 97 ? -2.580 1.014 4.368 1.00 83.25 97 CYS A CA 1
ATOM 728 C C . CYS A 1 97 ? -3.733 0.065 4.042 1.00 83.25 97 CYS A C 1
ATOM 730 O O . CYS A 1 97 ? -4.899 0.449 4.134 1.00 83.25 97 CYS A O 1
ATOM 732 N N . LEU A 1 98 ? -3.413 -1.176 3.679 1.00 82.50 98 LEU A N 1
ATOM 733 C CA . LEU A 1 98 ? -4.421 -2.188 3.374 1.00 82.50 98 LEU A CA 1
ATOM 734 C C . LEU A 1 98 ? -4.987 -2.784 4.674 1.00 82.50 98 LEU A C 1
ATOM 736 O O . LEU A 1 98 ? -4.239 -3.146 5.585 1.00 82.50 98 LEU A O 1
ATOM 740 N N . GLY A 1 99 ? -6.314 -2.887 4.761 1.00 85.38 99 GLY A N 1
ATOM 741 C CA . GLY A 1 99 ? -7.039 -3.390 5.935 1.00 85.38 99 GLY A CA 1
ATOM 742 C C . GLY A 1 99 ? -7.688 -2.290 6.786 1.00 85.38 99 GLY A C 1
ATOM 743 O O . GLY A 1 99 ? -7.664 -1.114 6.438 1.00 85.38 99 GLY A O 1
ATOM 744 N N . ALA A 1 100 ? -8.307 -2.675 7.907 1.00 91.25 100 ALA A N 1
ATOM 745 C CA . ALA A 1 100 ? -9.071 -1.751 8.749 1.00 91.25 100 ALA A CA 1
ATOM 746 C C . ALA A 1 100 ? -8.179 -0.927 9.696 1.00 91.25 100 ALA A C 1
ATOM 748 O O . ALA A 1 100 ? -7.220 -1.450 10.268 1.00 91.25 100 ALA A O 1
ATOM 749 N N . ALA A 1 101 ? -8.525 0.347 9.904 1.00 94.44 101 ALA A N 1
ATOM 750 C CA . ALA A 1 101 ? -7.890 1.220 10.904 1.00 94.44 101 ALA A CA 1
ATOM 751 C C . ALA A 1 101 ? -8.404 0.975 12.334 1.00 94.44 101 ALA A C 1
ATOM 753 O O . ALA A 1 101 ? -7.791 1.418 13.306 1.00 94.44 101 ALA A O 1
ATOM 754 N N . VAL A 1 102 ? -9.545 0.294 12.449 1.00 96.62 102 VAL A N 1
ATOM 755 C CA . VAL A 1 102 ? -10.255 0.030 13.700 1.00 96.62 102 VAL A CA 1
ATOM 756 C C . VAL A 1 102 ? -10.533 -1.456 13.792 1.00 96.62 102 VAL A C 1
ATOM 758 O O . VAL A 1 102 ? -10.929 -2.078 12.808 1.00 96.62 102 VAL A O 1
ATOM 761 N N . GLU A 1 103 ? -10.338 -2.007 14.979 1.00 97.88 103 GLU A N 1
ATOM 762 C CA . GLU A 1 103 ? -10.723 -3.371 15.308 1.00 97.88 103 GLU A CA 1
ATOM 763 C C . GLU A 1 103 ? -11.690 -3.344 16.487 1.00 97.88 103 GLU A C 1
ATOM 765 O O . GLU A 1 103 ? -11.521 -2.555 17.419 1.00 97.88 103 GLU A O 1
ATOM 770 N N . THR A 1 104 ? -12.705 -4.204 16.448 1.00 97.62 104 THR A N 1
ATOM 771 C CA . THR A 1 104 ? -13.733 -4.310 17.486 1.00 97.62 104 THR A CA 1
ATOM 772 C C . THR A 1 104 ? -13.849 -5.757 17.932 1.00 97.62 104 THR A C 1
ATOM 774 O O . THR A 1 104 ? -13.843 -6.668 17.108 1.00 97.62 104 THR A O 1
ATOM 777 N N . GLN A 1 105 ? -13.968 -5.968 19.240 1.00 97.50 105 GLN A N 1
ATOM 778 C CA . GLN A 1 105 ? -14.091 -7.291 19.840 1.00 97.50 105 GLN A CA 1
ATOM 779 C C . GLN A 1 105 ? -15.151 -7.284 20.943 1.00 97.50 105 GLN A C 1
ATOM 781 O O . GLN A 1 105 ? -15.310 -6.292 21.657 1.00 97.50 105 GLN A O 1
ATOM 786 N N . SER A 1 106 ? -15.852 -8.405 21.111 1.00 97.06 106 SER A N 1
ATOM 787 C CA . SER A 1 106 ? -16.739 -8.636 22.250 1.00 97.06 106 SER A CA 1
ATOM 788 C C . SER A 1 106 ? -15.962 -8.749 23.569 1.00 97.06 106 SER A C 1
ATOM 790 O O . SER A 1 106 ? -14.862 -9.301 23.614 1.00 97.06 106 SER A O 1
ATOM 792 N N . CYS A 1 107 ? -16.550 -8.265 24.657 1.00 96.44 107 CYS A N 1
ATOM 793 C CA . CYS A 1 107 ? -16.005 -8.306 26.013 1.00 96.44 107 CYS A CA 1
ATOM 794 C C . CYS A 1 107 ? -17.130 -8.477 27.045 1.00 96.44 107 CYS A C 1
ATOM 796 O O . CYS A 1 107 ? -18.301 -8.305 26.727 1.00 96.44 107 CYS A O 1
ATOM 798 N N . ASN A 1 108 ? -16.784 -8.841 28.282 1.00 94.25 108 ASN A N 1
ATOM 799 C CA . ASN A 1 108 ? -17.719 -8.955 29.411 1.00 94.25 108 ASN A CA 1
ATOM 800 C C . ASN A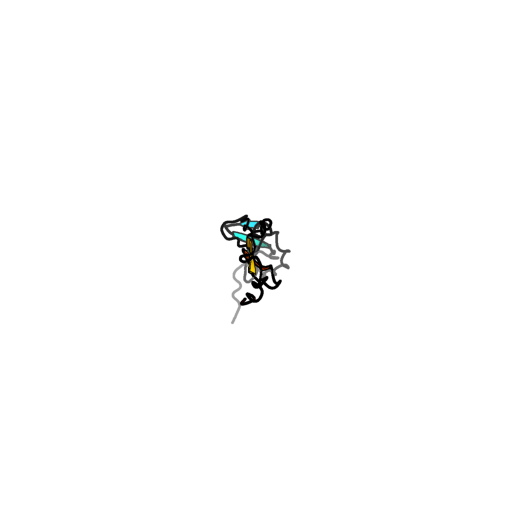 1 108 ? -18.983 -9.785 29.124 1.00 94.25 108 ASN A C 1
ATOM 802 O O . ASN A 1 108 ? -20.094 -9.390 29.467 1.00 94.25 108 ASN A O 1
ATOM 806 N N . SER A 1 109 ? -18.810 -10.957 28.505 1.00 94.31 109 SER A N 1
ATOM 807 C CA . SER A 1 109 ? -19.893 -11.882 28.134 1.00 94.31 109 SER A CA 1
ATOM 808 C C . SER A 1 109 ? -20.526 -12.632 29.313 1.00 94.31 109 SER A C 1
ATOM 810 O O . SER A 1 109 ? -21.386 -13.484 29.106 1.00 94.31 109 SER A O 1
ATOM 812 N N . TYR A 1 110 ? -20.095 -12.361 30.545 1.00 91.69 110 TYR A N 1
ATOM 813 C CA . TYR A 1 110 ? -20.704 -12.940 31.737 1.00 91.69 110 TYR A CA 1
ATOM 814 C C . TYR A 1 110 ? -22.050 -12.268 32.036 1.00 91.69 110 TYR A C 1
ATOM 816 O O . TYR A 1 110 ? -22.198 -11.068 31.798 1.00 91.69 110 TYR A O 1
ATOM 824 N N . PRO A 1 111 ? -23.037 -13.008 32.565 1.00 90.38 111 PRO A N 1
ATOM 825 C CA . PRO A 1 111 ? -24.339 -12.449 32.902 1.00 90.38 111 PRO A CA 1
ATOM 826 C C . PRO A 1 111 ? -24.223 -11.361 33.973 1.00 90.38 111 PRO A C 1
ATOM 828 O O . PRO A 1 111 ? -23.361 -11.412 34.853 1.00 90.38 111 PRO A O 1
ATOM 831 N N . CYS A 1 112 ? -25.110 -10.371 33.901 1.00 91.19 112 CYS A N 1
ATOM 832 C CA . CYS A 1 112 ? -25.247 -9.381 34.960 1.00 91.19 112 CYS A CA 1
ATOM 833 C C . CYS A 1 112 ? -25.836 -10.032 36.214 1.00 91.19 112 CYS A C 1
ATOM 835 O O . CYS A 1 112 ? -26.759 -10.841 36.123 1.00 91.19 112 CYS A O 1
ATOM 837 N N . CYS A 1 113 ? -25.331 -9.652 37.389 1.00 84.62 113 CYS A N 1
ATOM 838 C CA . CYS A 1 113 ? -25.993 -9.991 38.643 1.00 84.62 113 CYS A CA 1
ATOM 839 C C . CYS A 1 113 ? -27.338 -9.268 38.681 1.00 84.62 113 CYS A C 1
ATOM 841 O O . CYS A 1 113 ? -27.392 -8.060 38.917 1.00 84.62 113 CYS A O 1
ATOM 843 N N . GLU A 1 114 ? -28.424 -9.994 38.437 1.00 80.69 114 GLU A N 1
ATOM 844 C CA . GLU A 1 114 ? -29.747 -9.437 38.665 1.00 80.69 114 GLU A CA 1
ATOM 845 C C . GLU A 1 114 ? -29.978 -9.257 40.171 1.00 80.69 114 GLU A C 1
ATOM 847 O O . GLU A 1 114 ? -29.582 -10.118 40.969 1.00 80.69 114 GLU A O 1
ATOM 852 N N . PRO A 1 115 ? -30.613 -8.150 40.598 1.00 74.12 115 PRO A N 1
ATOM 853 C CA . PRO A 1 115 ? -31.063 -8.030 41.971 1.00 74.12 115 PRO A CA 1
ATOM 854 C C . PRO A 1 115 ? -32.030 -9.181 42.256 1.00 74.12 115 PRO A C 1
ATOM 856 O O . PRO A 1 115 ? -33.091 -9.286 41.642 1.00 74.12 115 PRO A O 1
ATOM 859 N N . GLY A 1 116 ? -31.632 -10.057 43.183 1.00 72.69 116 GLY A N 1
ATOM 860 C CA . GLY A 1 116 ? -32.423 -11.218 43.575 1.00 72.69 116 GLY A CA 1
ATOM 861 C C . GLY A 1 116 ? -33.845 -10.831 44.000 1.00 72.69 116 GLY A C 1
ATOM 862 O O . GLY A 1 116 ? -34.100 -9.675 44.363 1.00 72.69 116 GLY A O 1
ATOM 863 N N . PRO A 1 117 ? -34.794 -11.782 43.973 1.00 76.69 117 PRO A N 1
ATOM 864 C CA . PRO A 1 117 ? -36.195 -11.495 44.236 1.00 76.69 117 PRO A CA 1
ATOM 865 C C . PRO A 1 117 ? -36.343 -10.792 45.586 1.00 76.69 117 PRO A C 1
ATOM 867 O O . PRO A 1 117 ? -35.938 -11.315 46.629 1.00 76.69 117 PRO A O 1
ATOM 870 N N . LYS A 1 118 ? -36.930 -9.589 45.567 1.00 73.56 118 LYS A N 1
ATOM 871 C CA . LYS A 1 118 ? -37.294 -8.866 46.787 1.00 73.56 118 LYS A CA 1
ATOM 872 C C . LYS A 1 118 ? -38.256 -9.756 47.568 1.00 73.56 118 LYS A C 1
ATOM 874 O O . LYS A 1 118 ? -39.408 -9.913 47.163 1.00 73.56 118 LYS A O 1
ATOM 879 N N . LYS A 1 119 ? -37.794 -10.354 48.671 1.00 70.19 119 LYS A N 1
ATOM 880 C CA . LYS A 1 119 ? -38.675 -11.072 49.597 1.00 70.19 119 LYS A CA 1
ATOM 881 C C . LYS A 1 119 ? -39.709 -10.068 50.106 1.00 70.19 119 LYS A C 1
ATOM 883 O O . LYS A 1 119 ? -39.367 -9.163 50.865 1.00 70.19 119 LYS A O 1
ATOM 888 N N . ARG A 1 120 ? -40.954 -10.192 49.638 1.00 74.75 120 ARG A N 1
ATOM 889 C CA . ARG A 1 120 ? -42.095 -9.496 50.236 1.00 74.75 120 ARG A CA 1
ATOM 890 C C . ARG A 1 120 ? -42.274 -10.079 51.638 1.00 74.75 120 ARG A C 1
ATOM 892 O O . ARG A 1 120 ? -42.448 -11.288 51.766 1.00 74.75 120 ARG A O 1
ATOM 899 N N . ARG A 1 121 ? -42.106 -9.229 52.650 1.00 74.12 121 ARG A N 1
ATOM 900 C CA . ARG A 1 121 ? -42.404 -9.537 54.050 1.00 74.12 121 ARG A CA 1
ATOM 901 C C . ARG A 1 121 ? -43.893 -9.358 54.303 1.00 74.12 121 ARG A C 1
ATOM 903 O O . ARG A 1 121 ? -44.470 -8.459 53.652 1.00 74.12 121 ARG A O 1
#

Secondary structure (DSSP, 8-state):
------S---PPP-BPPPPPPPP-EEETTEEEEEEE--BSSS--SSS-SEEEEE---GGGPPEEEEEPPPPPPS-SSS-EEEEEEEEEE-SSTT---SS-SEEEEEE--SPP-PPPP----

Foldseek 3Di:
DDDPDPDDPQPAWDKDDKDDWDDFDCDPNATKIKIAIDTPGPHHPDDDRMDIDGDQDPLQAFDKDDKDDWDDFPDQAQKGKIKIFIDTRGSDPPHDHPDDRMDMDIDRNHHDPDDPDDPDD

Radius of gyration: 32.95 Å; chains: 1; bounding box: 64×25×113 Å